Protein AF-A0A8X6U4T2-F1 (afdb_monomer)

Mean predicted aligned error: 12.51 Å

Nearest PDB structures (foldseek):
  7qnd-assembly1_E  TM=7.333E-01  e=5.318E+00  Homo sapiens
  3nzp-assembly2_B  TM=5.273E-01  e=2.793E+00  Campylobacter jejuni subsp. jejuni NCTC 11168 = ATCC 700819
  3nzp-assembly2_A-2  TM=6.141E-01  e=4.208E+00  Campylobacter jejuni subsp. jejuni NCTC 11168 = ATCC 700819

Solvent-accessible surface area (backbone atoms only — not comparable to full-atom values): 6354 Å² total; per-residue (Å²): 142,79,79,86,83,79,75,73,76,77,71,74,78,81,77,69,78,76,71,62,95,65,65,51,63,66,56,60,50,55,52,49,77,71,50,84,45,35,66,59,22,50,56,49,37,54,52,54,51,54,43,53,50,50,53,58,70,76,37,56,84,92,69,58,59,65,64,61,51,52,53,52,49,52,42,38,53,51,28,53,52,49,19,53,49,42,48,52,54,55,51,54,71,74,51,85,80,74,90,78,89,132

Sequence (102 aa):
MDMADNSTSEEVSDFSVVNLCEINLEEAYNRIEFLNDAKSCEMYCDQLERLIYNYTRNNNDDSIDLKLISETQQIIIRCARKSNKLLSDELKILSPANTGKY

Radius of gyration: 20.21 Å; Cα contacts (8 Å, |Δi|>4): 45; chains: 1; bounding box: 38×67×52 Å

Secondary structure (DSSP, 8-state):
-------------------GGG--HHHHHHHGGG--SHHHHHHHHHHHHHHHHHHHHHS-GGG--HHHHHHHHHHHHHHHHHHHHHHHHHHHHH-TTSSS--

pLDDT: mean 76.46, std 18.49, range [40.16, 96.5]

Foldseek 3Di:
DDDDPPPPPPPDDPPDLPPCVPDPLVVLLVVLVVDQELVSLVVSLVSLVVVLVVQPVVDDPVPDDPVVSVSSVVSNVSSNVSSVVRVVVVVVVVPPPPPPDD

Structure (mmCIF, N/CA/C/O backbone):
data_AF-A0A8X6U4T2-F1
#
_entry.id   AF-A0A8X6U4T2-F1
#
loop_
_atom_site.group_PDB
_atom_site.id
_atom_site.type_symbol
_atom_site.label_atom_id
_atom_site.label_alt_id
_atom_site.label_comp_id
_atom_site.label_asym_id
_atom_site.label_entity_id
_atom_site.label_seq_id
_atom_site.pdbx_PDB_ins_code
_atom_site.Cartn_x
_atom_site.Cartn_y
_atom_site.Cartn_z
_atom_site.occupancy
_atom_site.B_iso_or_equiv
_atom_site.auth_seq_id
_atom_site.auth_comp_id
_atom_site.auth_asym_id
_atom_site.auth_atom_id
_atom_site.pdbx_PDB_model_num
ATOM 1 N N . MET A 1 1 ? -25.398 46.378 10.812 1.00 61.50 1 MET A N 1
ATOM 2 C CA . MET A 1 1 ? -23.998 45.956 11.043 1.00 61.50 1 MET A CA 1
ATOM 3 C C . MET A 1 1 ? -24.143 44.481 11.283 1.00 61.50 1 MET A C 1
ATOM 5 O O . MET A 1 1 ? -24.308 44.079 12.422 1.00 61.50 1 MET A O 1
ATOM 9 N N . ASP A 1 2 ? -24.286 43.728 10.199 1.00 44.31 2 ASP A N 1
ATOM 10 C CA . ASP A 1 2 ? -24.838 42.382 10.275 1.00 44.31 2 ASP A CA 1
ATOM 11 C C . ASP A 1 2 ? -23.817 41.404 9.730 1.00 44.31 2 ASP A C 1
ATOM 13 O O . ASP A 1 2 ? -23.136 41.653 8.735 1.00 44.31 2 ASP A O 1
ATOM 17 N N . MET A 1 3 ? -23.621 40.398 10.565 1.00 63.16 3 MET A N 1
ATOM 18 C CA . MET A 1 3 ? -22.421 39.611 10.734 1.00 63.16 3 MET A CA 1
ATOM 19 C C . MET A 1 3 ? -22.182 38.651 9.568 1.00 63.16 3 MET A C 1
ATOM 21 O O . MET A 1 3 ? -23.092 38.293 8.829 1.00 63.16 3 MET A O 1
ATOM 25 N N . ALA A 1 4 ? -20.916 38.263 9.434 1.00 51.25 4 ALA A N 1
ATOM 26 C CA . ALA A 1 4 ? -20.404 37.312 8.466 1.00 51.25 4 ALA A CA 1
ATOM 27 C C . ALA A 1 4 ? -21.176 35.984 8.468 1.00 51.25 4 ALA A C 1
ATOM 29 O O . ALA A 1 4 ? -21.196 35.291 9.482 1.00 51.25 4 ALA A O 1
ATOM 30 N N . ASP A 1 5 ? -21.679 35.591 7.299 1.00 49.75 5 ASP A N 1
ATOM 31 C CA . ASP A 1 5 ? -21.892 34.186 6.956 1.00 49.75 5 ASP A CA 1
ATOM 32 C C . ASP A 1 5 ? -20.669 33.714 6.160 1.00 49.75 5 ASP A C 1
ATOM 34 O O . ASP A 1 5 ? -20.663 33.622 4.933 1.00 49.75 5 ASP A O 1
ATOM 38 N N . ASN A 1 6 ? -19.583 33.442 6.888 1.00 51.28 6 ASN A N 1
ATOM 39 C CA . ASN A 1 6 ? -18.545 32.538 6.404 1.00 51.28 6 ASN A CA 1
ATOM 40 C C . 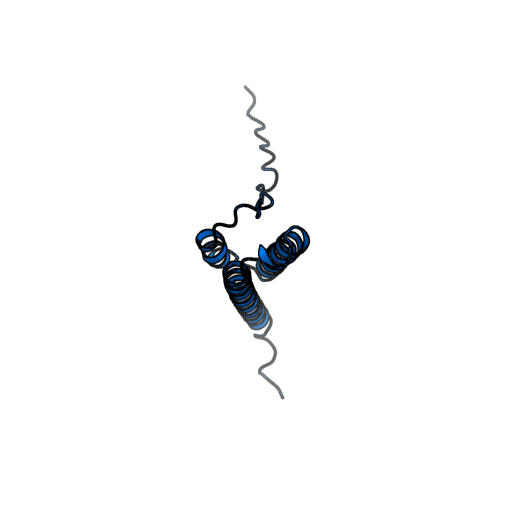ASN A 1 6 ? -19.079 31.114 6.571 1.00 51.28 6 ASN A C 1
ATOM 42 O O . ASN A 1 6 ? -18.668 30.381 7.466 1.00 51.28 6 ASN A O 1
ATOM 46 N N . SER A 1 7 ? -19.980 30.703 5.684 1.00 47.19 7 SER A N 1
ATOM 47 C CA . SER A 1 7 ? -20.083 29.287 5.354 1.00 47.19 7 SER A CA 1
ATOM 48 C C . SER A 1 7 ? -18.922 28.982 4.415 1.00 47.19 7 SER A C 1
ATOM 50 O O . SER A 1 7 ? -19.096 28.857 3.201 1.00 47.19 7 SER A O 1
ATOM 52 N N . THR A 1 8 ? -17.715 28.896 4.979 1.00 49.22 8 THR A N 1
ATOM 53 C CA . THR A 1 8 ? -16.667 28.060 4.406 1.00 49.22 8 THR A CA 1
ATOM 54 C C . THR A 1 8 ? -17.270 26.671 4.294 1.00 49.22 8 THR A C 1
ATOM 56 O O . THR A 1 8 ? -17.328 25.918 5.264 1.00 49.22 8 THR A O 1
ATOM 59 N N . SER A 1 9 ? -17.793 26.372 3.107 1.00 50.28 9 SER A N 1
ATOM 60 C CA . SER A 1 9 ? -17.931 25.008 2.642 1.00 50.28 9 SER A CA 1
ATOM 61 C C . SER A 1 9 ? -16.506 24.476 2.595 1.00 50.28 9 SER A C 1
ATOM 63 O O . SER A 1 9 ? -15.804 24.651 1.601 1.00 50.28 9 SER A O 1
ATOM 65 N N . GLU A 1 10 ? -16.036 23.948 3.724 1.00 51.16 10 GLU A N 1
ATOM 66 C CA . GLU A 1 10 ? -14.886 23.059 3.765 1.00 51.16 10 GLU A CA 1
ATOM 67 C C . GLU A 1 10 ? -15.304 21.814 2.982 1.00 51.16 10 GLU A C 1
ATOM 69 O O . GLU A 1 10 ? -15.780 20.815 3.522 1.00 51.16 10 GLU A O 1
ATOM 74 N N . GLU A 1 11 ? -15.216 21.933 1.659 1.00 47.25 11 GLU A N 1
ATOM 75 C CA . GLU A 1 11 ? -15.259 20.806 0.755 1.00 47.25 11 GLU A CA 1
ATOM 76 C C . GLU A 1 11 ? -14.076 19.918 1.127 1.00 47.25 11 GLU A C 1
ATOM 78 O O . GLU A 1 11 ? -12.913 20.254 0.922 1.00 47.25 11 GLU A O 1
ATOM 83 N N . VAL A 1 12 ? -14.430 18.835 1.819 1.00 44.56 12 VAL A N 1
ATOM 84 C CA . VAL A 1 12 ? -13.790 17.522 1.853 1.00 44.56 12 VAL A CA 1
ATOM 85 C C . VAL A 1 12 ? -12.400 17.529 1.221 1.00 44.56 12 VAL A C 1
ATOM 87 O O . VAL A 1 12 ? -12.259 17.435 0.006 1.00 44.56 12 VAL A O 1
ATOM 90 N N . SER A 1 13 ? -11.395 17.619 2.094 1.00 41.06 13 SER A N 1
ATOM 91 C CA . SER A 1 13 ? -9.965 17.515 1.804 1.00 41.06 13 SER A CA 1
ATOM 92 C C . SER A 1 13 ? -9.669 16.629 0.594 1.00 41.06 13 SER A C 1
ATOM 94 O O . SER A 1 13 ? -9.854 15.411 0.652 1.00 41.06 13 SER A O 1
ATOM 96 N N . ASP A 1 14 ? -9.131 17.255 -0.452 1.00 42.44 14 ASP A N 1
ATOM 97 C CA . ASP A 1 14 ? -8.482 16.622 -1.595 1.00 42.44 14 ASP A CA 1
ATOM 98 C C . ASP A 1 14 ? -7.535 15.506 -1.126 1.00 42.44 14 ASP A C 1
ATOM 100 O O . ASP A 1 14 ? -6.385 15.743 -0.749 1.00 42.44 14 ASP A O 1
ATOM 104 N N . PHE A 1 15 ? -7.988 14.254 -1.180 1.00 44.03 15 PHE A N 1
ATOM 105 C CA . PHE A 1 15 ? -7.070 13.129 -1.303 1.00 44.03 15 PHE A CA 1
ATOM 106 C C . PHE A 1 15 ? -6.651 13.106 -2.770 1.00 44.03 15 PHE A C 1
ATOM 108 O O . PHE A 1 15 ? -7.235 12.396 -3.591 1.00 44.03 15 PHE A O 1
ATOM 115 N N . SER A 1 16 ? -5.694 13.972 -3.114 1.00 48.31 16 SER A N 1
ATOM 116 C CA . SER A 1 16 ? -5.115 14.020 -4.450 1.00 48.31 16 SER A CA 1
ATOM 117 C C . SER A 1 16 ? -4.717 12.601 -4.853 1.00 48.31 16 SER A C 1
ATOM 119 O O . SER A 1 16 ? -3.999 11.900 -4.135 1.00 48.31 16 SER A O 1
ATOM 121 N N . VAL A 1 17 ? -5.272 12.147 -5.979 1.00 42.91 17 VAL A N 1
ATOM 122 C CA . VAL A 1 17 ? -4.890 10.894 -6.629 1.00 42.91 17 VAL A CA 1
ATOM 123 C C . VAL A 1 17 ? -3.380 10.958 -6.785 1.00 42.91 17 VAL A C 1
ATOM 125 O O . VAL A 1 17 ? -2.878 11.802 -7.527 1.00 42.91 17 VAL A O 1
ATOM 128 N N . VAL A 1 18 ? -2.654 10.137 -6.026 1.00 47.09 18 VAL A N 1
ATOM 129 C CA . VAL A 1 18 ? -1.195 10.131 -6.090 1.00 47.09 18 VAL A CA 1
ATOM 130 C C . VAL A 1 18 ? -0.833 9.860 -7.554 1.00 47.09 18 VAL A C 1
ATOM 132 O O . VAL A 1 18 ? -1.320 8.899 -8.153 1.00 47.09 18 VAL A O 1
ATOM 135 N N . ASN A 1 19 ? -0.068 10.756 -8.180 1.00 40.16 19 ASN A N 1
ATOM 136 C CA . ASN A 1 19 ? 0.419 10.543 -9.536 1.00 40.16 19 ASN A CA 1
ATOM 137 C C . ASN A 1 19 ? 1.654 9.653 -9.436 1.00 40.16 19 ASN A C 1
ATOM 139 O O . ASN A 1 19 ? 2.754 10.067 -9.099 1.00 40.16 19 ASN A O 1
ATOM 143 N N . LEU A 1 20 ? 1.417 8.373 -9.622 1.00 45.38 20 LEU A N 1
ATOM 144 C CA . LEU A 1 20 ? 2.280 7.303 -9.145 1.00 45.38 20 LEU A CA 1
ATOM 145 C C . LEU A 1 20 ? 3.292 6.824 -10.209 1.00 45.38 20 LEU A C 1
ATOM 147 O O . LEU A 1 20 ? 4.001 5.840 -10.015 1.00 45.38 20 LEU A O 1
ATOM 151 N N . CYS A 1 21 ? 3.416 7.546 -11.323 1.00 45.09 21 CYS A N 1
ATOM 152 C CA . CYS A 1 21 ? 4.615 7.456 -12.161 1.00 45.09 21 CYS A CA 1
ATOM 153 C C . CYS A 1 21 ? 5.851 8.067 -11.459 1.00 45.09 21 CYS A C 1
ATOM 155 O O . CYS A 1 21 ? 6.967 7.896 -11.938 1.00 45.09 21 CYS A O 1
ATOM 157 N N . GLU A 1 22 ? 5.648 8.721 -10.308 1.00 51.97 22 GLU A N 1
ATOM 158 C CA . GLU A 1 22 ? 6.665 9.295 -9.422 1.00 51.97 22 GLU A CA 1
ATOM 159 C C . GLU A 1 22 ? 6.522 8.743 -7.988 1.00 51.97 22 GLU A C 1
ATOM 161 O O . GLU A 1 22 ? 6.593 9.496 -7.019 1.00 51.97 22 GLU A O 1
ATOM 166 N N . ILE A 1 23 ? 6.260 7.436 -7.808 1.00 61.31 23 ILE A N 1
ATOM 167 C CA . ILE A 1 23 ? 6.233 6.851 -6.455 1.00 61.31 23 ILE A CA 1
ATOM 168 C C . ILE A 1 23 ? 7.601 7.049 -5.808 1.00 61.31 23 ILE A C 1
ATOM 170 O O . ILE A 1 23 ? 8.553 6.311 -6.067 1.00 61.31 23 ILE A O 1
ATOM 174 N N . ASN A 1 24 ? 7.675 7.998 -4.886 1.00 78.38 24 ASN A N 1
ATOM 175 C CA . ASN A 1 24 ? 8.666 7.935 -3.841 1.00 78.38 24 ASN A CA 1
ATOM 176 C C . ASN A 1 24 ? 8.259 6.787 -2.904 1.00 78.38 24 ASN A C 1
ATOM 178 O O . ASN A 1 24 ? 7.316 6.909 -2.121 1.00 78.38 24 ASN A O 1
ATOM 182 N N . LEU A 1 25 ? 8.945 5.646 -3.017 1.00 83.69 25 LEU A N 1
ATOM 183 C CA . LEU A 1 25 ? 8.660 4.449 -2.219 1.00 83.69 25 LEU A CA 1
ATOM 184 C C . LEU A 1 25 ? 8.757 4.715 -0.714 1.00 83.69 25 LEU A C 1
ATOM 186 O O . LEU A 1 25 ? 8.006 4.124 0.060 1.00 83.69 25 LEU A O 1
ATOM 190 N N . GLU A 1 26 ? 9.643 5.622 -0.301 1.00 86.44 26 GLU A N 1
ATOM 191 C CA . GLU A 1 26 ? 9.773 6.037 1.094 1.0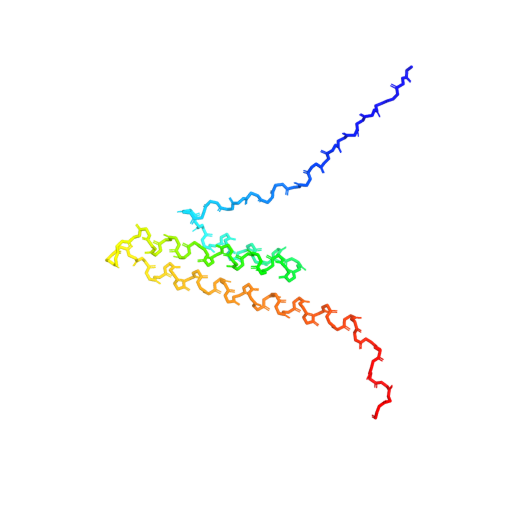0 86.44 26 GLU A CA 1
ATOM 192 C C . GLU A 1 26 ? 8.523 6.792 1.558 1.00 86.44 26 GLU A C 1
ATOM 194 O O . GLU A 1 26 ? 7.968 6.490 2.614 1.00 86.44 26 GLU A O 1
ATOM 199 N N . GLU A 1 27 ? 8.016 7.717 0.742 1.00 86.50 27 GLU A N 1
ATOM 200 C CA . GLU A 1 27 ? 6.767 8.423 1.038 1.00 86.50 27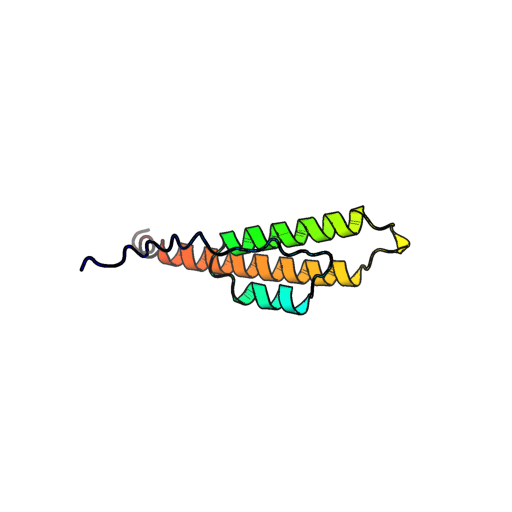 GLU A CA 1
ATOM 201 C C . GLU A 1 27 ? 5.584 7.454 1.084 1.00 86.50 27 GLU A C 1
ATOM 203 O O . GLU A 1 27 ? 4.790 7.492 2.027 1.00 86.50 27 GLU A O 1
ATOM 208 N N . ALA A 1 28 ? 5.488 6.546 0.109 1.00 87.38 28 ALA A N 1
ATOM 209 C CA . ALA A 1 28 ? 4.414 5.564 0.056 1.00 87.38 28 ALA A CA 1
ATOM 210 C C . ALA A 1 28 ? 4.418 4.639 1.284 1.00 87.38 28 ALA A C 1
ATOM 212 O O . ALA A 1 28 ? 3.376 4.347 1.877 1.00 87.38 28 ALA A O 1
ATOM 213 N N . TYR A 1 29 ? 5.608 4.233 1.720 1.00 90.44 29 TYR A N 1
ATOM 214 C CA . TYR A 1 29 ? 5.791 3.469 2.944 1.00 90.44 29 TYR A CA 1
ATOM 215 C C . TYR A 1 29 ? 5.373 4.263 4.189 1.00 90.44 29 TYR A C 1
ATOM 217 O O . TYR A 1 29 ? 4.623 3.749 5.022 1.00 90.44 29 TYR A O 1
ATOM 225 N N . ASN A 1 30 ? 5.811 5.519 4.307 1.00 89.31 30 ASN A N 1
ATOM 226 C CA . ASN A 1 30 ? 5.496 6.379 5.449 1.00 89.31 30 ASN A CA 1
ATOM 227 C C . ASN A 1 30 ? 3.998 6.699 5.523 1.00 89.31 30 ASN A C 1
ATOM 229 O O . ASN A 1 30 ? 3.421 6.744 6.610 1.00 89.31 30 ASN A O 1
ATOM 233 N N . ARG A 1 31 ? 3.326 6.839 4.374 1.00 89.50 31 ARG A N 1
ATOM 234 C CA . ARG A 1 31 ? 1.890 7.133 4.301 1.00 89.50 31 ARG A CA 1
ATOM 235 C C . ARG A 1 31 ? 1.032 6.049 4.947 1.00 89.50 31 ARG A C 1
ATOM 237 O O . ARG A 1 31 ? 0.005 6.376 5.541 1.00 89.50 31 ARG A O 1
ATOM 244 N N . ILE A 1 32 ? 1.485 4.789 4.931 1.00 91.38 32 ILE A N 1
ATOM 245 C CA . ILE A 1 32 ? 0.803 3.682 5.617 1.00 91.38 32 ILE A CA 1
ATOM 246 C C . ILE A 1 32 ? 0.609 3.996 7.097 1.00 91.38 32 ILE A C 1
ATOM 248 O O . ILE A 1 32 ? -0.433 3.650 7.645 1.00 91.38 32 ILE A O 1
ATOM 252 N N . GLU A 1 33 ? 1.557 4.657 7.766 1.00 90.56 33 GLU A N 1
ATOM 253 C CA . GLU A 1 33 ? 1.484 4.935 9.208 1.00 90.56 33 GLU A CA 1
ATOM 254 C C . GLU A 1 33 ? 0.352 5.896 9.583 1.00 90.56 33 GLU A C 1
ATOM 256 O O . GLU A 1 33 ? -0.190 5.783 10.682 1.00 90.56 33 GLU A O 1
ATOM 261 N N . PHE A 1 34 ? -0.116 6.709 8.638 1.00 91.25 34 PHE A N 1
ATOM 262 C CA . PHE A 1 34 ? -1.187 7.686 8.844 1.00 91.25 34 PHE A CA 1
ATOM 263 C C . PHE A 1 34 ? -2.588 7.173 8.473 1.00 91.25 34 PHE A C 1
ATOM 265 O O . PHE A 1 34 ? -3.576 7.857 8.725 1.00 91.25 34 PHE A O 1
ATOM 272 N N . LEU A 1 35 ? -2.705 5.967 7.903 1.00 92.06 35 LEU A N 1
ATOM 273 C CA . LEU A 1 35 ? -4.003 5.354 7.582 1.00 92.06 35 LEU A CA 1
ATOM 274 C C . LEU A 1 35 ? -4.675 4.833 8.859 1.00 92.06 35 LEU A C 1
ATOM 276 O O . LEU A 1 35 ? -4.177 3.888 9.469 1.00 92.06 35 LEU A O 1
ATOM 280 N N . ASN A 1 36 ? -5.769 5.451 9.290 1.00 90.94 36 ASN A N 1
ATOM 281 C CA . ASN A 1 36 ? -6.352 5.187 10.614 1.00 90.94 36 ASN A CA 1
ATOM 282 C C . ASN A 1 36 ? -7.541 4.225 10.602 1.00 90.94 36 ASN A C 1
ATOM 284 O O . ASN A 1 36 ? -7.993 3.817 11.666 1.00 90.94 36 ASN A O 1
ATOM 288 N N . ASP A 1 37 ? -8.016 3.840 9.424 1.00 91.88 37 ASP A N 1
ATOM 289 C CA . ASP A 1 37 ? -9.114 2.897 9.254 1.00 91.88 37 ASP A CA 1
ATOM 290 C C . ASP A 1 37 ? -8.786 1.857 8.172 1.00 91.88 37 ASP A C 1
ATOM 292 O O . ASP A 1 37 ? -7.915 2.047 7.310 1.00 91.88 37 ASP A O 1
ATOM 296 N N . ALA A 1 38 ? -9.475 0.722 8.248 1.00 91.31 38 ALA A N 1
ATOM 297 C CA . ALA A 1 38 ? -9.257 -0.405 7.353 1.00 91.31 38 ALA A CA 1
ATOM 298 C C . ALA A 1 38 ? -9.591 -0.091 5.889 1.00 91.31 38 ALA A C 1
ATOM 300 O O . ALA A 1 38 ? -8.886 -0.541 4.984 1.00 91.31 38 ALA A O 1
ATOM 301 N N . LYS A 1 39 ? -10.629 0.721 5.657 1.00 90.75 39 LYS A N 1
ATOM 302 C CA . LYS A 1 39 ? -11.091 1.092 4.317 1.00 90.75 39 LYS A CA 1
ATOM 303 C C . LYS A 1 39 ? -10.066 1.975 3.607 1.00 90.75 39 LYS A C 1
ATOM 305 O O . LYS A 1 39 ? -9.765 1.745 2.441 1.00 90.75 39 LYS A O 1
ATOM 310 N N . SER A 1 40 ? -9.473 2.935 4.310 1.00 89.94 40 SER A N 1
ATOM 311 C CA . SER A 1 40 ? -8.371 3.751 3.795 1.00 89.94 40 SER A CA 1
ATOM 312 C C . SER A 1 40 ? -7.148 2.899 3.451 1.00 89.94 40 SER A C 1
ATOM 314 O O . SER A 1 40 ? -6.478 3.168 2.456 1.00 89.94 40 SER A O 1
ATOM 316 N N . CYS A 1 41 ? -6.867 1.846 4.228 1.00 92.31 41 CYS A N 1
ATOM 317 C CA . CYS A 1 41 ? -5.807 0.893 3.895 1.00 92.31 41 CYS A CA 1
ATOM 318 C C . CYS A 1 41 ? -6.125 0.091 2.626 1.00 92.31 41 CYS A C 1
ATOM 320 O O . CYS A 1 41 ? -5.274 -0.021 1.751 1.00 92.31 41 CYS A O 1
ATOM 322 N N . GLU A 1 42 ? -7.344 -0.431 2.496 1.00 92.62 42 GLU A N 1
ATOM 323 C CA . GLU A 1 42 ? -7.789 -1.159 1.301 1.00 92.62 42 GLU A CA 1
ATOM 324 C C . GLU A 1 42 ? -7.703 -0.285 0.043 1.00 92.62 42 GLU A C 1
ATOM 326 O O . GLU A 1 42 ? -7.058 -0.664 -0.932 1.00 92.62 42 GLU A O 1
ATOM 331 N N . MET A 1 43 ? -8.244 0.936 0.100 1.00 91.19 43 MET A N 1
ATOM 332 C CA . MET A 1 43 ? -8.161 1.890 -1.009 1.00 91.19 43 MET A CA 1
ATOM 333 C C . MET A 1 43 ? -6.713 2.208 -1.395 1.00 91.19 43 MET A C 1
ATOM 335 O O . MET A 1 43 ? -6.414 2.395 -2.574 1.00 91.19 43 MET A O 1
ATOM 339 N N . TYR A 1 44 ? -5.809 2.276 -0.416 1.00 91.50 44 TYR A N 1
ATOM 340 C CA . TYR A 1 44 ? -4.398 2.530 -0.674 1.00 91.50 44 TYR A CA 1
ATOM 341 C C . TYR A 1 44 ? -3.689 1.324 -1.310 1.00 91.50 44 TYR A C 1
ATOM 343 O O . TYR A 1 44 ? -2.908 1.504 -2.244 1.00 91.50 44 TYR A O 1
ATOM 351 N N . CYS A 1 45 ? -4.001 0.097 -0.880 1.00 92.06 45 CYS A N 1
ATOM 352 C CA . CYS A 1 45 ? -3.548 -1.126 -1.552 1.00 92.06 45 CYS A CA 1
ATOM 353 C C . CYS A 1 45 ? -4.006 -1.164 -3.015 1.00 92.06 45 CYS A C 1
ATOM 355 O O . CYS A 1 45 ? -3.175 -1.349 -3.901 1.00 92.06 45 CYS A O 1
ATOM 357 N N . ASP A 1 46 ? -5.293 -0.914 -3.274 1.00 90.75 46 ASP A N 1
ATOM 358 C CA . ASP A 1 46 ? -5.866 -0.892 -4.626 1.00 90.75 46 ASP A CA 1
ATOM 359 C C . ASP A 1 46 ? -5.178 0.135 -5.525 1.00 90.75 46 ASP A C 1
ATOM 361 O O . ASP A 1 46 ? -4.927 -0.113 -6.709 1.00 90.75 46 ASP A O 1
ATOM 365 N N . GLN A 1 47 ? -4.876 1.312 -4.967 1.00 88.25 47 GLN A N 1
ATOM 366 C CA . GLN A 1 47 ? -4.097 2.321 -5.667 1.00 88.25 47 GLN A CA 1
ATOM 367 C C . GLN A 1 47 ? -2.732 1.755 -6.030 1.00 88.25 47 GLN A C 1
ATOM 369 O O . GLN A 1 47 ? -2.412 1.767 -7.208 1.00 88.25 47 GLN A O 1
ATOM 374 N N . LEU A 1 48 ? -1.977 1.202 -5.077 1.00 89.38 48 LEU A N 1
ATOM 375 C CA . LEU A 1 48 ? -0.643 0.651 -5.323 1.00 89.38 48 LEU A CA 1
ATOM 376 C C . LEU A 1 48 ? -0.633 -0.477 -6.368 1.00 89.38 48 LEU A C 1
ATOM 378 O O . LEU A 1 48 ? 0.221 -0.494 -7.257 1.00 89.38 48 LEU A O 1
ATOM 382 N N . GLU A 1 49 ? -1.608 -1.383 -6.320 1.00 90.12 49 GLU A N 1
ATOM 383 C CA . GLU A 1 49 ? -1.741 -2.479 -7.284 1.00 90.12 49 GLU A CA 1
ATOM 384 C C . GLU A 1 49 ? -1.993 -1.981 -8.709 1.00 90.12 49 GLU A C 1
ATOM 386 O O . GLU A 1 49 ? -1.351 -2.451 -9.655 1.00 90.12 49 GLU A O 1
ATOM 391 N N . ARG A 1 50 ? -2.871 -0.982 -8.880 1.00 88.00 50 ARG A N 1
ATOM 392 C CA . ARG A 1 50 ? -3.145 -0.377 -10.197 1.00 88.00 50 ARG A CA 1
ATOM 393 C C . ARG A 1 50 ? -1.894 0.222 -10.829 1.00 88.00 50 ARG A C 1
ATOM 395 O O . ARG A 1 50 ? -1.796 0.285 -12.052 1.00 88.00 50 ARG A O 1
ATOM 402 N N . LEU A 1 51 ? -0.928 0.640 -10.024 1.00 83.56 51 LEU A N 1
ATOM 403 C CA . LEU A 1 51 ? 0.317 1.232 -10.511 1.00 83.56 51 LEU A CA 1
ATOM 404 C C . LEU A 1 51 ? 1.294 0.214 -10.965 1.00 83.56 51 LEU A C 1
ATOM 406 O O . LEU A 1 51 ? 1.843 0.390 -12.041 1.00 83.56 51 LEU A O 1
ATOM 410 N N . ILE A 1 52 ? 1.492 -0.831 -10.165 1.00 86.38 52 ILE A N 1
ATOM 411 C CA . ILE A 1 52 ? 2.316 -1.945 -10.589 1.00 86.38 52 ILE A CA 1
ATOM 412 C C . ILE A 1 52 ? 1.724 -2.455 -11.897 1.00 86.38 52 ILE A C 1
ATOM 414 O O . ILE A 1 52 ? 2.447 -2.565 -12.880 1.00 86.38 52 ILE A O 1
ATOM 418 N N . TYR A 1 53 ? 0.405 -2.645 -11.970 1.00 87.00 53 TYR A N 1
ATOM 419 C CA . TYR A 1 53 ? -0.263 -3.063 -13.198 1.00 87.00 53 TYR A CA 1
ATOM 420 C C . TYR A 1 53 ? 0.013 -2.121 -14.383 1.00 87.00 53 TYR A C 1
ATOM 422 O O . TYR A 1 53 ? 0.465 -2.578 -15.432 1.00 87.00 53 TYR A O 1
ATOM 430 N N . ASN A 1 54 ? -0.203 -0.812 -14.226 1.00 83.56 54 ASN A N 1
ATOM 431 C CA . ASN A 1 54 ? 0.027 0.165 -15.296 1.00 83.56 54 ASN A CA 1
ATOM 432 C C . ASN A 1 54 ? 1.507 0.271 -15.689 1.00 83.56 54 ASN A C 1
ATOM 434 O O . ASN A 1 54 ? 1.819 0.351 -16.874 1.00 83.56 54 ASN A O 1
ATOM 438 N N . TYR A 1 55 ? 2.415 0.242 -14.716 1.00 83.62 55 TYR A N 1
ATOM 439 C CA . TYR A 1 55 ? 3.859 0.249 -14.925 1.00 83.62 55 TYR A CA 1
ATOM 440 C C . TYR A 1 55 ? 4.289 -0.972 -15.735 1.00 83.62 55 TYR A C 1
ATOM 442 O O . TYR A 1 55 ? 4.931 -0.823 -16.770 1.00 83.62 55 TYR A O 1
ATOM 450 N N . THR A 1 56 ? 3.865 -2.165 -15.315 1.00 83.31 56 THR A N 1
ATOM 451 C CA . THR A 1 56 ? 4.194 -3.425 -15.995 1.00 83.31 56 THR A CA 1
ATOM 452 C C . THR A 1 56 ? 3.604 -3.455 -17.405 1.00 83.31 56 THR A C 1
ATOM 454 O O . THR A 1 56 ? 4.252 -3.908 -18.335 1.00 83.31 56 THR A O 1
ATOM 457 N N . ARG A 1 57 ? 2.385 -2.930 -17.591 1.00 85.06 57 ARG A N 1
ATOM 458 C CA . ARG A 1 57 ? 1.702 -2.893 -18.893 1.00 85.06 57 ARG A CA 1
ATOM 459 C C . ARG A 1 57 ? 2.320 -1.907 -19.889 1.00 85.06 57 ARG A C 1
ATOM 461 O O . ARG A 1 57 ? 2.242 -2.145 -21.091 1.00 85.06 57 ARG A O 1
ATOM 468 N N . ASN A 1 58 ? 2.853 -0.785 -19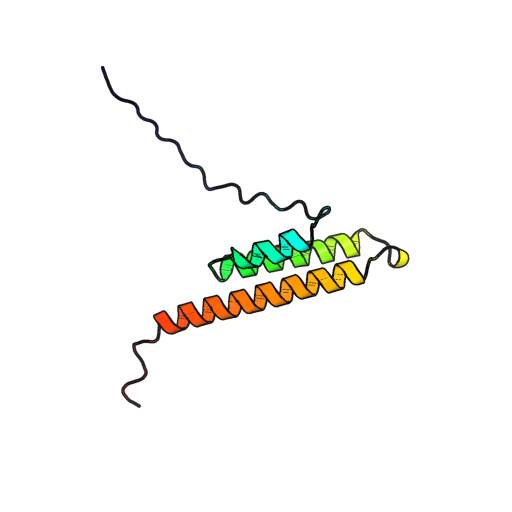.409 1.00 80.94 58 ASN A N 1
ATOM 469 C CA . ASN A 1 58 ? 3.391 0.283 -20.257 1.00 80.94 58 ASN A CA 1
ATOM 470 C C . ASN A 1 58 ? 4.889 0.118 -20.563 1.00 80.94 58 ASN A C 1
ATOM 472 O O . ASN A 1 58 ? 5.4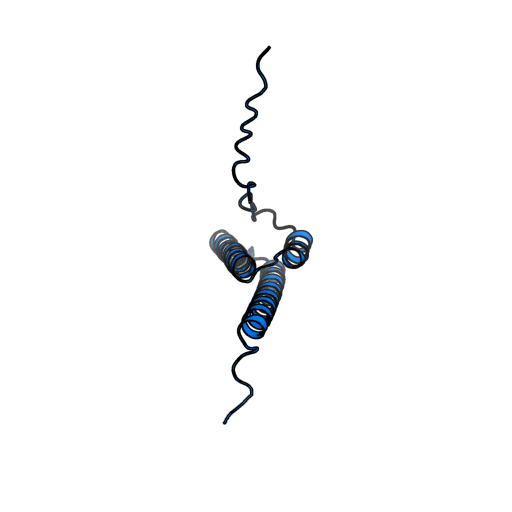24 0.874 -21.372 1.00 80.94 58 ASN A O 1
ATOM 476 N N . ASN A 1 59 ? 5.558 -0.841 -19.923 1.00 77.88 59 ASN A N 1
ATOM 477 C CA . ASN A 1 59 ? 6.964 -1.157 -20.141 1.00 77.88 59 ASN A CA 1
ATOM 478 C C . ASN A 1 59 ? 7.100 -2.480 -20.901 1.00 77.88 59 ASN A C 1
ATOM 480 O O . ASN A 1 59 ? 6.284 -3.383 -20.741 1.00 77.88 59 ASN A O 1
ATOM 484 N N . ASN A 1 60 ? 8.137 -2.589 -21.731 1.00 77.69 60 ASN A N 1
ATOM 485 C CA . ASN A 1 60 ? 8.508 -3.871 -22.328 1.00 77.69 60 ASN A CA 1
ATOM 486 C C . ASN A 1 60 ? 9.213 -4.724 -21.265 1.00 77.69 60 ASN A C 1
ATOM 488 O O . ASN A 1 60 ? 9.817 -4.164 -20.352 1.00 77.69 60 ASN A O 1
ATOM 492 N N . ASP A 1 61 ? 9.203 -6.050 -21.408 1.00 73.25 61 ASP A N 1
ATOM 493 C CA . ASP A 1 61 ? 9.762 -6.966 -20.398 1.00 73.25 61 ASP A CA 1
ATOM 494 C C . ASP A 1 61 ? 11.210 -6.621 -19.987 1.00 73.25 61 ASP A C 1
ATOM 496 O O . ASP A 1 61 ? 11.548 -6.677 -18.806 1.00 73.25 61 ASP A O 1
ATOM 500 N N . ASP A 1 62 ? 12.040 -6.164 -20.930 1.00 74.00 62 ASP A N 1
ATOM 501 C CA . ASP A 1 62 ? 13.440 -5.781 -20.684 1.00 74.00 62 ASP A CA 1
ATOM 502 C C . ASP A 1 62 ? 13.611 -4.459 -19.904 1.00 74.00 62 ASP A C 1
ATOM 504 O O . ASP A 1 62 ? 14.701 -4.173 -19.408 1.00 74.00 62 ASP A O 1
ATOM 508 N N . SER A 1 63 ? 12.565 -3.629 -19.806 1.00 75.75 63 SER A N 1
ATOM 509 C CA . SER A 1 63 ? 12.585 -2.334 -19.107 1.00 75.75 63 SER A CA 1
ATOM 510 C C . SER A 1 63 ? 11.834 -2.347 -17.774 1.00 75.75 63 SER A C 1
ATOM 512 O O . SER A 1 63 ? 11.707 -1.302 -17.133 1.00 75.75 63 SER A O 1
ATOM 514 N N . ILE A 1 64 ? 11.339 -3.513 -17.350 1.00 80.56 64 ILE A N 1
ATOM 515 C CA . ILE A 1 64 ? 10.673 -3.684 -16.061 1.00 80.56 64 ILE A CA 1
ATOM 516 C C . ILE A 1 64 ? 11.715 -3.718 -14.940 1.00 80.56 64 ILE A C 1
ATOM 518 O O . ILE A 1 64 ? 12.541 -4.627 -14.845 1.00 80.56 64 ILE A O 1
ATOM 522 N N . ASP A 1 65 ? 11.615 -2.765 -14.018 1.00 85.75 65 ASP A N 1
ATOM 523 C CA . ASP A 1 65 ? 12.366 -2.789 -12.770 1.00 85.75 65 ASP A CA 1
ATOM 524 C C . ASP A 1 65 ? 11.699 -3.746 -11.765 1.00 85.75 65 ASP A C 1
ATOM 526 O O . ASP A 1 65 ? 10.758 -3.406 -11.041 1.00 85.75 65 ASP A O 1
ATOM 530 N N . LEU A 1 66 ? 12.203 -4.981 -11.711 1.00 85.38 66 LEU A N 1
ATOM 531 C CA . LEU A 1 66 ? 11.731 -6.002 -10.771 1.00 85.38 66 LEU A CA 1
ATOM 532 C C . LEU A 1 66 ? 11.949 -5.610 -9.303 1.00 85.38 66 LEU A C 1
ATOM 534 O O . LEU A 1 66 ? 11.198 -6.062 -8.434 1.00 85.38 66 LEU A O 1
ATOM 538 N N . LYS A 1 67 ? 12.952 -4.773 -9.008 1.00 86.38 67 LYS A N 1
ATOM 539 C CA . LYS A 1 67 ? 13.199 -4.291 -7.649 1.00 86.38 67 LYS A CA 1
ATOM 540 C C . LYS A 1 67 ? 12.097 -3.321 -7.235 1.00 86.38 67 LYS A C 1
ATOM 542 O O . LYS A 1 67 ? 11.531 -3.503 -6.160 1.00 86.38 67 LYS A O 1
ATOM 547 N N . LEU A 1 68 ? 11.732 -2.381 -8.108 1.00 85.81 68 LEU A N 1
ATOM 548 C CA . LEU A 1 68 ? 10.612 -1.462 -7.881 1.00 85.81 68 LEU A CA 1
ATOM 549 C C . LEU A 1 68 ? 9.300 -2.221 -7.634 1.00 85.81 68 LEU A C 1
ATOM 551 O O . LEU A 1 68 ? 8.571 -1.916 -6.686 1.00 85.81 68 LEU A O 1
ATOM 555 N N . ILE A 1 69 ? 9.012 -3.244 -8.447 1.00 87.81 69 ILE A N 1
ATOM 556 C CA . ILE A 1 69 ? 7.825 -4.093 -8.263 1.00 87.81 69 ILE A CA 1
ATOM 557 C C . ILE A 1 69 ? 7.867 -4.780 -6.897 1.00 87.81 69 ILE A C 1
ATOM 559 O O . ILE A 1 69 ? 6.897 -4.709 -6.142 1.00 87.81 69 ILE A O 1
ATOM 563 N N . SER A 1 70 ? 8.993 -5.412 -6.558 1.00 90.12 70 SER A N 1
ATOM 564 C CA . SER A 1 70 ? 9.165 -6.109 -5.283 1.00 90.12 70 SER A CA 1
ATOM 565 C C . SER A 1 70 ? 9.006 -5.165 -4.086 1.00 90.12 70 SER A C 1
ATOM 567 O O . SER A 1 70 ? 8.338 -5.511 -3.113 1.00 90.12 70 SER A O 1
ATOM 569 N N . GLU A 1 71 ? 9.599 -3.972 -4.129 1.00 89.56 71 GLU A N 1
ATOM 570 C CA . GLU A 1 71 ? 9.494 -2.977 -3.056 1.00 89.56 71 GLU A CA 1
ATOM 571 C C . GLU A 1 71 ? 8.053 -2.470 -2.906 1.00 89.56 71 GLU A C 1
ATOM 573 O O . GLU A 1 71 ? 7.531 -2.418 -1.791 1.00 89.56 71 GLU A O 1
ATOM 578 N N . THR A 1 72 ? 7.356 -2.217 -4.016 1.00 90.44 72 THR A N 1
ATOM 579 C CA . THR A 1 72 ? 5.941 -1.814 -3.991 1.00 90.44 72 THR A CA 1
ATOM 580 C C . THR A 1 72 ? 5.043 -2.925 -3.430 1.00 90.44 72 THR A C 1
ATOM 582 O O . THR A 1 72 ? 4.155 -2.659 -2.618 1.00 90.44 72 THR A O 1
ATOM 585 N N . GLN A 1 73 ? 5.305 -4.192 -3.767 1.00 91.75 73 GLN A N 1
ATOM 586 C CA . GLN A 1 73 ? 4.598 -5.338 -3.180 1.00 91.75 73 GLN A CA 1
ATOM 587 C C . GLN A 1 73 ? 4.797 -5.436 -1.660 1.00 91.75 73 GLN A C 1
ATOM 589 O O . GLN A 1 73 ? 3.849 -5.742 -0.935 1.00 91.75 73 GLN A O 1
ATOM 594 N N . GLN A 1 74 ? 5.994 -5.138 -1.142 1.00 93.62 74 GLN A N 1
ATOM 595 C CA . GLN A 1 74 ? 6.225 -5.104 0.310 1.00 93.62 74 GLN A CA 1
ATOM 596 C C . GLN A 1 74 ? 5.419 -3.994 1.000 1.00 93.62 74 GLN A C 1
ATOM 598 O O . GLN A 1 74 ? 4.900 -4.206 2.101 1.00 93.62 74 GLN A O 1
ATOM 603 N N . ILE A 1 75 ? 5.269 -2.837 0.350 1.00 92.94 75 ILE A N 1
ATOM 604 C CA . ILE A 1 75 ? 4.421 -1.736 0.832 1.00 92.94 75 ILE A CA 1
ATOM 605 C C . ILE A 1 75 ? 2.954 -2.193 0.894 1.00 92.94 75 ILE A C 1
ATOM 607 O O . ILE A 1 75 ? 2.321 -2.046 1.942 1.00 92.94 75 ILE A O 1
ATOM 611 N N . ILE A 1 76 ? 2.441 -2.844 -0.157 1.00 93.62 76 ILE A N 1
ATOM 612 C CA . ILE A 1 76 ? 1.078 -3.410 -0.179 1.00 93.62 76 ILE A CA 1
ATOM 613 C C . ILE A 1 76 ? 0.880 -4.407 0.971 1.00 93.62 76 ILE A C 1
ATOM 615 O O . ILE A 1 76 ? -0.075 -4.293 1.739 1.00 93.62 76 ILE A O 1
ATOM 619 N N . ILE A 1 77 ? 1.816 -5.342 1.167 1.00 94.88 77 ILE A N 1
ATOM 620 C CA . ILE A 1 77 ? 1.747 -6.330 2.256 1.00 94.88 77 ILE A CA 1
ATOM 621 C C . ILE A 1 77 ? 1.703 -5.642 3.628 1.00 94.88 77 ILE A C 1
ATOM 623 O O . ILE A 1 77 ? 0.946 -6.054 4.513 1.00 94.88 77 ILE A O 1
ATOM 627 N N . ARG A 1 78 ? 2.505 -4.590 3.835 1.00 94.81 78 ARG A N 1
ATOM 628 C CA . ARG A 1 78 ? 2.493 -3.812 5.082 1.00 94.81 78 ARG A CA 1
ATOM 629 C C . ARG A 1 78 ? 1.150 -3.109 5.284 1.00 94.81 78 ARG A C 1
ATOM 631 O O . ARG A 1 78 ? 0.618 -3.150 6.394 1.00 94.81 78 ARG A O 1
ATOM 638 N N . CYS A 1 79 ? 0.594 -2.511 4.234 1.00 94.81 79 CYS A N 1
ATOM 639 C CA . CYS A 1 79 ? -0.701 -1.841 4.281 1.00 94.81 79 CYS A CA 1
ATOM 640 C C . CYS A 1 79 ? -1.838 -2.828 4.601 1.00 94.81 79 CYS A C 1
ATOM 642 O O . CYS A 1 79 ? -2.608 -2.595 5.533 1.00 94.81 79 CYS A O 1
ATOM 644 N N . ALA A 1 80 ? -1.859 -3.998 3.956 1.00 94.12 80 ALA A N 1
ATOM 645 C CA . ALA A 1 80 ? -2.816 -5.069 4.242 1.00 94.12 80 ALA A CA 1
ATOM 646 C C . ALA A 1 80 ? -2.720 -5.571 5.696 1.00 94.12 80 ALA A C 1
ATOM 648 O O . ALA A 1 80 ? -3.732 -5.762 6.372 1.00 94.12 80 ALA A O 1
ATOM 649 N N . ARG A 1 81 ? -1.500 -5.728 6.233 1.00 96.19 81 ARG A N 1
ATOM 650 C CA . ARG A 1 81 ? -1.294 -6.067 7.654 1.00 96.19 81 ARG A CA 1
ATOM 651 C C . ARG A 1 81 ? -1.834 -4.987 8.589 1.00 96.19 81 ARG A C 1
ATOM 653 O O . ARG A 1 81 ? -2.409 -5.328 9.622 1.00 96.19 81 ARG A O 1
ATOM 660 N N . LYS A 1 82 ? -1.660 -3.705 8.246 1.00 95.12 82 LYS A N 1
ATOM 661 C CA . LYS A 1 82 ? -2.228 -2.598 9.023 1.00 95.12 82 LYS A CA 1
ATOM 662 C C . LYS A 1 82 ? -3.755 -2.624 8.982 1.00 95.12 82 LYS A C 1
ATOM 664 O O . LYS A 1 82 ? -4.362 -2.555 10.045 1.00 95.12 82 LYS A O 1
ATOM 669 N N . SER A 1 83 ? -4.347 -2.812 7.801 1.00 96.50 83 SER A N 1
ATOM 670 C CA . SER A 1 83 ? -5.797 -2.966 7.633 1.00 96.50 83 SER A CA 1
ATOM 671 C C . SER A 1 83 ? -6.350 -4.064 8.543 1.00 96.50 83 SER A C 1
ATOM 673 O O . SER A 1 83 ? -7.233 -3.815 9.358 1.00 96.50 83 SER A O 1
ATOM 675 N N . ASN A 1 84 ? -5.733 -5.249 8.520 1.00 94.69 84 ASN A N 1
ATOM 676 C CA . ASN A 1 84 ? -6.130 -6.368 9.378 1.00 94.69 84 ASN A CA 1
ATOM 677 C C . ASN A 1 84 ? -6.025 -6.050 10.873 1.00 94.69 84 ASN A C 1
ATOM 679 O O . ASN A 1 84 ? -6.865 -6.490 11.658 1.00 94.69 84 ASN A O 1
ATOM 683 N N . LYS A 1 85 ? -5.000 -5.297 11.287 1.00 94.81 85 LYS A N 1
ATOM 684 C CA . LYS A 1 85 ? -4.872 -4.857 12.679 1.00 94.81 85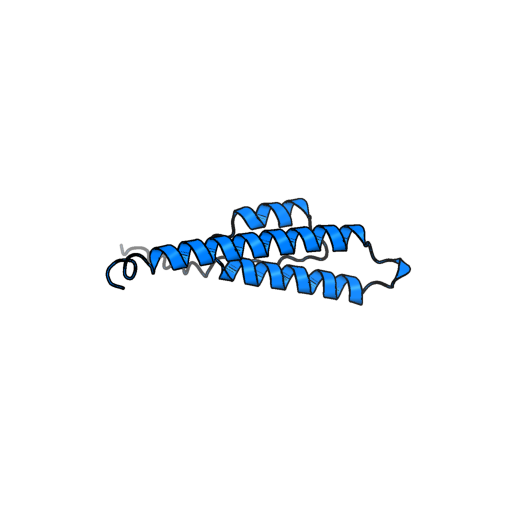 LYS A CA 1
ATOM 685 C C . LYS A 1 85 ? -6.013 -3.911 13.063 1.00 94.81 85 LYS A C 1
ATOM 687 O O . LYS A 1 85 ? -6.632 -4.131 14.097 1.00 94.81 85 LYS A O 1
ATOM 692 N N . LEU A 1 86 ? -6.305 -2.917 12.224 1.00 93.69 86 LEU A N 1
ATOM 693 C CA . LEU A 1 86 ? -7.384 -1.952 12.449 1.00 93.69 86 LEU A CA 1
ATOM 694 C C . LEU A 1 86 ? -8.749 -2.652 12.515 1.00 93.69 86 LEU A C 1
ATOM 696 O O . LEU A 1 86 ? -9.460 -2.477 13.498 1.00 93.69 86 LEU A O 1
ATOM 700 N N . LEU A 1 87 ? -9.046 -3.554 11.572 1.00 93.19 87 LEU A N 1
ATOM 701 C CA . LEU A 1 87 ? -10.251 -4.395 11.608 1.00 93.19 87 LEU A CA 1
ATOM 702 C C . LEU A 1 87 ? -10.330 -5.236 12.883 1.00 93.19 87 LEU A C 1
ATOM 704 O O . LEU A 1 87 ? -11.384 -5.340 13.506 1.00 93.19 87 LEU A O 1
ATOM 708 N N . SER A 1 88 ? -9.220 -5.857 13.291 1.00 92.19 88 SER A N 1
ATOM 709 C CA . SER A 1 88 ? -9.196 -6.653 14.518 1.00 92.19 88 SER A CA 1
ATOM 710 C C . SER A 1 88 ? -9.472 -5.801 15.755 1.00 92.19 88 SER A C 1
ATOM 712 O O . SER A 1 88 ? -10.128 -6.285 16.677 1.00 92.19 88 SER A O 1
ATOM 714 N N . ASP A 1 89 ? -8.959 -4.575 15.800 1.00 90.38 89 ASP A N 1
ATOM 715 C CA . ASP A 1 89 ? -9.168 -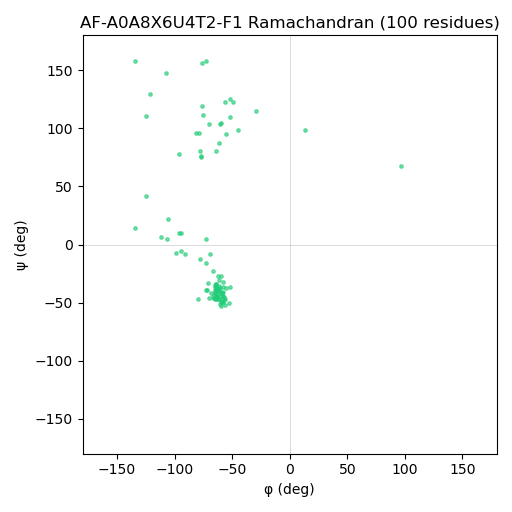3.663 16.919 1.00 90.38 89 ASP A CA 1
ATOM 716 C C . ASP A 1 89 ? -10.614 -3.130 16.936 1.00 90.38 89 ASP A C 1
ATOM 718 O O . ASP A 1 89 ? -11.241 -3.125 17.997 1.00 90.38 89 ASP A O 1
ATOM 722 N N . GLU A 1 90 ? -11.201 -2.827 15.774 1.00 87.56 90 GLU A N 1
ATOM 723 C CA . GLU A 1 90 ? -12.630 -2.507 15.621 1.00 87.56 90 GLU A CA 1
ATOM 724 C C . GLU A 1 90 ? -13.533 -3.661 16.100 1.00 87.56 90 GLU A C 1
ATOM 726 O O . GLU A 1 90 ? -14.466 -3.456 16.881 1.00 87.56 90 GLU A O 1
ATOM 731 N N . LEU A 1 91 ? -13.225 -4.904 15.715 1.00 86.12 91 LEU A N 1
ATOM 732 C CA . LEU A 1 91 ? -13.984 -6.088 16.134 1.00 86.12 91 LEU A CA 1
ATOM 733 C C . LEU A 1 91 ? -13.910 -6.342 17.646 1.00 86.12 91 LEU A C 1
ATOM 735 O O . LEU A 1 91 ? -14.893 -6.793 18.240 1.00 86.12 91 LEU A O 1
ATOM 739 N N . LYS A 1 92 ? -12.776 -6.044 18.297 1.00 84.88 92 LYS A N 1
ATOM 740 C CA . LYS A 1 92 ? -12.650 -6.158 19.763 1.00 84.88 92 LYS A CA 1
ATOM 741 C C . LYS A 1 92 ? -13.579 -5.186 20.488 1.00 84.88 92 LYS A C 1
ATOM 743 O O . LYS A 1 92 ? -14.164 -5.572 21.497 1.00 84.88 92 LYS A O 1
ATOM 748 N N . ILE A 1 93 ? -13.755 -3.968 19.968 1.00 73.62 93 ILE A N 1
ATOM 749 C CA . ILE A 1 93 ? -14.689 -2.970 20.521 1.00 73.62 93 ILE A CA 1
ATOM 750 C C . ILE A 1 93 ? -16.138 -3.460 20.417 1.00 73.62 93 ILE A C 1
ATOM 752 O O . ILE A 1 93 ? -16.939 -3.211 21.315 1.00 73.62 93 ILE A O 1
ATOM 756 N N . LEU A 1 94 ? -16.468 -4.204 19.359 1.00 65.62 94 LEU A N 1
ATOM 757 C CA . LEU A 1 94 ? -17.787 -4.817 19.176 1.00 65.62 94 LEU A CA 1
ATOM 758 C C . LEU A 1 94 ? -17.993 -6.086 20.026 1.00 65.62 94 LEU A C 1
ATOM 760 O O . LEU A 1 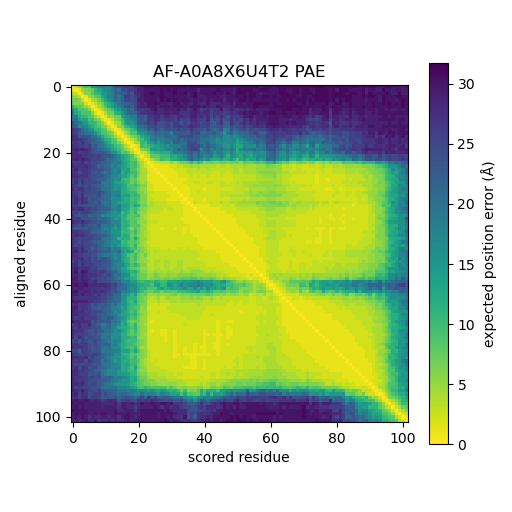94 ? -19.123 -6.545 20.179 1.00 65.62 94 LEU A O 1
ATOM 764 N N . SER A 1 95 ? -16.925 -6.634 20.620 1.00 61.22 95 SER A N 1
ATOM 765 C CA . SER A 1 95 ? -16.935 -7.916 21.338 1.00 61.22 95 SER A CA 1
ATOM 766 C C . SER A 1 95 ? -16.878 -7.885 22.884 1.00 61.22 95 SER A C 1
ATOM 768 O O . SER A 1 95 ? -16.554 -8.929 23.454 1.00 61.22 95 SER A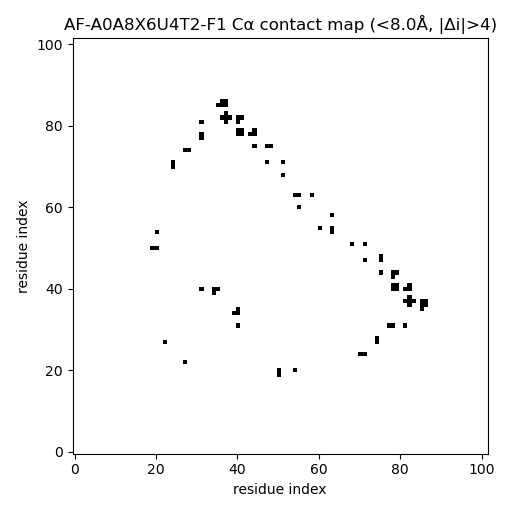 O 1
ATOM 770 N N . PRO A 1 96 ? -17.235 -6.823 23.643 1.00 55.59 96 PRO A N 1
ATOM 771 C CA . PRO A 1 96 ? -17.336 -6.949 25.100 1.00 55.59 96 PRO A CA 1
ATOM 772 C C . PRO A 1 96 ? -18.575 -7.751 25.564 1.00 55.59 96 PRO A C 1
ATOM 774 O O . PRO A 1 96 ? -18.800 -7.865 26.765 1.00 55.59 96 PRO A O 1
ATOM 777 N N . ALA A 1 97 ? -19.376 -8.326 24.652 1.00 56.69 97 ALA A N 1
ATOM 778 C CA . ALA A 1 97 ? -20.696 -8.892 24.959 1.00 56.69 97 ALA A CA 1
ATOM 779 C C . ALA A 1 97 ? -20.856 -10.427 24.849 1.00 56.69 97 ALA A C 1
ATOM 781 O O . ALA A 1 97 ? -21.979 -10.892 25.010 1.00 56.69 97 ALA A O 1
ATOM 782 N N . ASN A 1 98 ? -19.809 -11.237 24.611 1.00 54.94 98 ASN A N 1
ATOM 783 C CA . ASN A 1 98 ? -20.002 -12.693 24.405 1.00 54.94 98 ASN A CA 1
ATOM 784 C C . ASN A 1 98 ? -19.053 -13.651 25.153 1.00 54.94 98 ASN A C 1
ATOM 786 O O . ASN A 1 98 ? -19.031 -14.842 24.858 1.00 54.94 98 ASN A O 1
ATOM 790 N N . THR A 1 99 ? -18.305 -13.187 26.156 1.00 54.25 99 THR A N 1
ATOM 791 C CA . THR A 1 99 ? -17.449 -14.062 26.991 1.00 54.25 99 THR A CA 1
ATOM 792 C C . THR A 1 99 ? -18.096 -14.515 28.305 1.00 54.25 99 THR A C 1
ATOM 794 O O . THR A 1 99 ? -17.434 -15.126 29.140 1.00 54.25 99 THR A O 1
ATOM 797 N N . GLY A 1 100 ? -19.397 -14.279 28.498 1.00 48.94 100 GLY A N 1
ATOM 798 C CA . GLY A 1 100 ? -20.152 -14.805 29.634 1.00 48.94 100 GLY A CA 1
ATOM 799 C C . GLY A 1 100 ? -21.371 -15.597 29.174 1.00 48.94 100 GLY A C 1
ATOM 800 O O . GLY A 1 100 ? -22.339 -14.983 28.740 1.00 48.94 100 GLY A O 1
ATOM 801 N N . LYS A 1 101 ? -21.340 -16.923 29.376 1.00 46.19 101 LYS A N 1
ATOM 802 C CA . LYS A 1 101 ? -22.393 -17.938 29.131 1.00 46.19 101 LYS A CA 1
ATOM 803 C C . LYS A 1 101 ? -22.306 -18.701 27.802 1.00 46.19 101 LYS A C 1
ATOM 805 O O . LYS A 1 101 ? -23.224 -18.620 26.997 1.00 46.19 101 LYS A O 1
ATOM 810 N N . TYR A 1 102 ? -21.275 -19.527 27.654 1.00 53.28 102 TYR A N 1
ATOM 811 C CA . TYR A 1 102 ? -21.457 -20.927 27.252 1.00 53.28 102 TYR A CA 1
ATOM 812 C C . TYR A 1 102 ? -20.533 -21.792 28.103 1.00 53.28 102 TYR A C 1
ATOM 814 O O . TYR A 1 102 ? -19.364 -21.380 28.275 1.00 53.28 102 TYR A O 1
#

Organism: Nephila pilipes (NCBI:txid299642)